Protein AF-A0A6M2A527-F1 (afdb_monomer_lite)

Foldseek 3Di:
DDDDDDPDDPDDPDPDPPPLVVLVVLLVVLVVVLVVLLVLLVVCLVVNDPVSNVVSLVVSVVSLVVSLVSQCVSQVVNDDCSNVVSVVVSVVSVCSSVVSVPPPDVVPDDPVVVVVVVVVVVVD

Sequence (124 aa):
MKIKPRHMKKYTPRRRRSSKILQKQQLKDSEHLLEMDLSTFLILSEEGTPRQVQQARAKMRSDLNKYGSDMESIGRDLGEGFPEKIQEYLKSLHQIVQNSSEKIDPAHLSQHEKKALQLKKSAA

Radius of gyration: 23.29 Å; chains: 1; bounding box: 46×57×68 Å

pLDDT: mean 77.88, std 13.77, range [46.81, 93.38]

Structure (mmCIF, N/CA/C/O backbone):
data_AF-A0A6M2A527-F1
#
_entry.id   AF-A0A6M2A527-F1
#
loop_
_atom_site.group_PDB
_atom_site.id
_atom_site.type_symbol
_atom_site.label_atom_id
_atom_site.label_alt_id
_atom_site.label_comp_id
_atom_site.label_asym_id
_atom_site.label_entity_id
_atom_site.label_seq_id
_atom_site.pdbx_PDB_ins_code
_atom_site.Cartn_x
_atom_site.Cartn_y
_atom_site.Cartn_z
_atom_site.occupancy
_atom_site.B_iso_or_equiv
_atom_site.auth_seq_id
_atom_site.auth_comp_id
_atom_site.auth_asym_id
_atom_site.auth_atom_id
_atom_site.pdbx_PDB_model_num
ATOM 1 N N . MET A 1 1 ? 28.219 46.339 -37.477 1.00 57.72 1 MET A N 1
ATOM 2 C CA . MET A 1 1 ? 28.492 45.236 -36.525 1.00 57.72 1 MET A CA 1
ATOM 3 C C . MET A 1 1 ? 28.012 43.922 -37.136 1.00 57.72 1 MET A C 1
ATOM 5 O O . MET A 1 1 ? 26.853 43.851 -37.516 1.00 57.72 1 MET A O 1
ATOM 9 N N . LYS A 1 2 ? 28.880 42.911 -37.300 1.00 57.44 2 LYS A N 1
ATOM 10 C CA . LYS A 1 2 ? 28.487 41.592 -37.837 1.00 57.44 2 LYS A CA 1
ATOM 11 C C . LYS A 1 2 ? 28.056 40.686 -36.679 1.00 57.44 2 LYS A C 1
ATOM 13 O O . LYS A 1 2 ? 28.893 40.282 -35.877 1.00 57.44 2 LYS A O 1
ATOM 18 N N . ILE A 1 3 ? 26.761 40.399 -36.576 1.00 65.06 3 ILE A N 1
ATOM 19 C CA . ILE A 1 3 ? 26.210 39.478 -35.574 1.00 65.06 3 ILE A CA 1
ATOM 20 C C . ILE A 1 3 ? 26.568 38.055 -36.017 1.00 65.06 3 ILE A C 1
ATOM 22 O O . ILE A 1 3 ? 26.131 37.607 -37.075 1.00 65.06 3 ILE A O 1
ATOM 26 N N . LYS A 1 4 ? 27.401 37.349 -35.244 1.00 65.31 4 LYS A N 1
ATOM 27 C CA . LYS A 1 4 ? 27.708 35.939 -35.520 1.00 65.31 4 LYS A CA 1
ATOM 28 C C . LYS A 1 4 ? 26.471 35.086 -35.200 1.00 65.31 4 LYS A C 1
ATOM 30 O O . LYS A 1 4 ? 25.904 35.258 -34.117 1.00 65.31 4 LYS A O 1
ATOM 35 N N . PRO A 1 5 ? 26.056 34.164 -36.084 1.00 70.31 5 PRO A N 1
ATOM 36 C CA . PRO A 1 5 ? 24.939 33.276 -35.795 1.00 70.31 5 PRO A CA 1
ATOM 37 C C . PRO A 1 5 ? 25.292 32.384 -34.600 1.00 70.31 5 PRO A C 1
ATOM 39 O O . PRO A 1 5 ? 26.351 31.756 -34.559 1.00 70.31 5 PRO A O 1
ATOM 42 N N . ARG A 1 6 ? 24.410 32.346 -33.597 1.00 71.25 6 ARG A N 1
ATOM 43 C CA . ARG A 1 6 ? 24.533 31.410 -32.476 1.00 71.25 6 ARG A CA 1
ATOM 44 C C . ARG A 1 6 ? 24.263 30.009 -33.016 1.00 71.25 6 ARG A C 1
ATOM 46 O O . ARG A 1 6 ? 23.171 29.747 -33.511 1.00 71.25 6 ARG A O 1
ATOM 53 N N . HIS A 1 7 ? 25.235 29.107 -32.906 1.00 71.19 7 HIS A N 1
ATOM 54 C CA . HIS A 1 7 ? 24.998 27.690 -33.160 1.00 71.19 7 HIS A CA 1
ATOM 55 C C . HIS A 1 7 ? 23.944 27.179 -32.170 1.00 71.19 7 HIS A C 1
ATOM 57 O O . HIS A 1 7 ? 24.224 27.001 -30.983 1.00 71.19 7 HIS A O 1
ATOM 63 N N . MET A 1 8 ? 22.715 26.967 -32.644 1.00 74.00 8 MET A N 1
ATOM 64 C CA . MET A 1 8 ? 21.708 26.245 -31.875 1.00 74.00 8 MET A CA 1
ATOM 65 C C . MET A 1 8 ? 22.188 24.804 -31.703 1.00 74.00 8 MET A C 1
ATOM 67 O O . MET A 1 8 ? 22.509 24.123 -32.680 1.00 74.00 8 M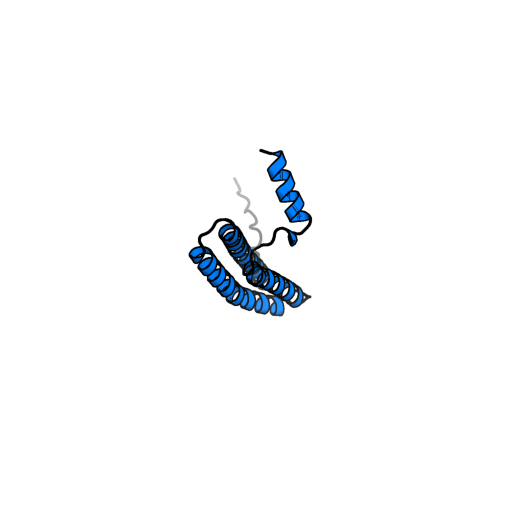ET A O 1
ATOM 71 N N . LYS A 1 9 ? 22.258 24.338 -30.451 1.00 72.50 9 LYS A N 1
ATOM 72 C CA . LYS A 1 9 ? 22.514 22.925 -30.152 1.00 72.50 9 LYS A CA 1
ATOM 73 C C . LYS A 1 9 ? 21.467 22.087 -30.893 1.00 72.50 9 LYS A C 1
ATOM 75 O O . LYS A 1 9 ? 20.286 22.434 -30.865 1.00 72.50 9 LYS A O 1
ATOM 80 N N . LYS A 1 10 ? 21.895 21.005 -31.556 1.00 71.75 10 LYS A N 1
ATOM 81 C CA . LYS A 1 10 ? 20.983 20.070 -32.233 1.00 71.75 10 LYS A CA 1
ATOM 82 C C . LYS A 1 10 ? 19.908 19.635 -31.235 1.00 71.75 10 LYS A C 1
ATOM 84 O O . LYS A 1 10 ? 20.247 19.177 -30.144 1.00 71.75 10 LYS A O 1
ATOM 89 N N . TYR A 1 11 ? 18.637 19.808 -31.597 1.00 70.19 11 TYR A N 1
ATOM 90 C CA . TYR A 1 11 ? 17.519 19.329 -30.792 1.00 70.19 11 TYR A CA 1
ATOM 91 C C . TYR A 1 11 ? 17.634 17.809 -30.671 1.00 70.19 11 TYR A C 1
ATOM 93 O O . TYR A 1 11 ? 17.450 17.083 -31.647 1.00 70.19 11 TYR A O 1
ATOM 101 N N . THR A 1 12 ? 17.982 17.327 -29.483 1.00 66.94 12 THR A N 1
ATOM 102 C CA . THR A 1 12 ? 17.813 15.923 -29.137 1.00 66.94 12 THR A CA 1
ATOM 103 C C . THR A 1 12 ? 16.402 15.779 -28.572 1.00 66.94 12 THR A C 1
ATOM 105 O O . THR A 1 12 ? 16.067 16.458 -27.597 1.00 66.94 12 THR A O 1
ATOM 108 N N . PRO A 1 13 ? 15.535 14.947 -29.175 1.00 62.94 13 PRO A N 1
ATOM 109 C CA . PRO A 1 13 ? 14.210 14.702 -28.630 1.00 62.94 13 PRO A CA 1
ATOM 110 C C . PRO A 1 13 ? 14.343 14.275 -27.171 1.00 62.94 13 PRO A C 1
ATOM 112 O O . PRO A 1 13 ? 15.128 13.376 -26.849 1.00 62.94 13 PRO A O 1
ATOM 115 N N . ARG A 1 14 ? 13.599 14.936 -26.279 1.00 63.09 14 ARG A N 1
ATOM 116 C CA . ARG A 1 14 ? 13.559 14.589 -24.856 1.00 63.09 14 ARG A CA 1
ATOM 117 C C . ARG A 1 14 ? 13.183 13.111 -24.762 1.00 63.09 14 ARG A C 1
ATOM 119 O O . ARG A 1 14 ? 12.074 12.737 -25.137 1.00 63.09 14 ARG A O 1
ATOM 126 N N . ARG A 1 15 ? 14.132 12.275 -24.325 1.00 58.00 15 ARG A N 1
ATOM 127 C CA . ARG A 1 15 ? 13.960 10.823 -24.178 1.00 58.00 15 ARG A CA 1
ATOM 128 C C . ARG A 1 15 ? 12.628 10.577 -23.465 1.00 58.00 15 ARG A C 1
ATOM 130 O O . ARG A 1 15 ? 12.455 11.043 -22.337 1.00 58.00 15 ARG A O 1
ATOM 137 N N . ARG A 1 16 ? 11.684 9.893 -24.125 1.00 56.75 16 ARG A N 1
ATOM 138 C CA . ARG A 1 16 ? 10.472 9.390 -23.462 1.00 56.75 16 ARG A CA 1
ATOM 139 C C . ARG A 1 16 ? 10.946 8.643 -22.214 1.00 56.75 16 ARG A C 1
ATOM 141 O O . ARG A 1 16 ? 11.851 7.813 -22.326 1.00 56.75 16 ARG A O 1
ATOM 148 N N . ARG A 1 17 ? 10.421 8.992 -21.030 1.00 57.47 17 ARG A N 1
ATOM 149 C CA . ARG A 1 17 ? 10.719 8.231 -19.807 1.00 57.47 17 ARG A CA 1
ATOM 150 C C . ARG A 1 17 ? 10.448 6.763 -20.127 1.00 57.47 17 ARG A C 1
ATOM 152 O O . ARG A 1 17 ? 9.417 6.460 -20.726 1.00 57.47 17 ARG A O 1
ATOM 159 N N . SER A 1 18 ? 11.395 5.881 -19.816 1.00 69.56 18 SER A N 1
ATOM 160 C CA . SER A 1 18 ? 11.176 4.456 -20.045 1.00 69.56 18 SER A CA 1
ATOM 161 C C . SER A 1 18 ? 9.964 4.016 -19.225 1.00 69.56 18 SER A C 1
ATOM 163 O O . SER A 1 18 ? 9.776 4.485 -18.100 1.00 69.56 18 SER A O 1
ATOM 165 N N . SER A 1 19 ? 9.141 3.133 -19.787 1.00 78.69 19 SER A N 1
ATOM 166 C CA . SER A 1 19 ? 7.973 2.547 -19.113 1.00 78.69 19 SER A CA 1
ATOM 167 C C . SER A 1 19 ? 8.317 2.036 -17.709 1.00 78.69 19 SER A C 1
ATOM 169 O O . SER A 1 19 ? 7.568 2.273 -16.768 1.00 78.69 19 SER A O 1
ATOM 171 N N . LYS A 1 20 ? 9.523 1.479 -17.540 1.00 82.56 20 LYS A N 1
ATOM 172 C CA . LYS A 1 20 ? 10.064 1.016 -16.254 1.00 82.56 20 LYS A CA 1
ATOM 173 C C . LYS A 1 20 ? 10.187 2.111 -15.184 1.00 82.56 20 LYS A C 1
ATOM 175 O O . LYS A 1 20 ? 9.994 1.829 -14.008 1.00 82.56 20 LYS A O 1
ATOM 180 N N . ILE A 1 21 ? 10.526 3.353 -15.549 1.00 86.19 21 ILE A N 1
ATOM 181 C CA . ILE A 1 21 ? 10.599 4.466 -14.578 1.00 86.19 21 ILE A CA 1
ATOM 182 C C . ILE A 1 21 ? 9.195 4.830 -14.093 1.00 86.19 21 ILE A C 1
ATOM 184 O O . ILE A 1 21 ? 9.013 5.103 -12.910 1.00 86.19 21 ILE A O 1
ATOM 188 N N . LEU A 1 22 ? 8.213 4.824 -14.998 1.00 88.38 22 LEU A N 1
ATOM 189 C CA . LEU A 1 22 ? 6.824 5.107 -14.651 1.00 88.38 22 LEU A CA 1
ATOM 190 C C . LEU A 1 22 ? 6.248 4.010 -13.746 1.00 88.38 22 LEU A C 1
ATOM 192 O O . LEU A 1 22 ? 5.691 4.329 -12.707 1.00 88.38 22 LEU A O 1
ATOM 196 N N . GLN A 1 23 ? 6.481 2.743 -14.085 1.00 89.38 23 GLN A N 1
ATOM 197 C CA . GLN A 1 23 ? 6.100 1.582 -13.274 1.00 89.38 23 GLN A CA 1
ATOM 198 C C . GLN A 1 23 ? 6.688 1.641 -11.856 1.00 89.38 23 GLN A C 1
ATOM 200 O O . GLN A 1 23 ? 5.976 1.469 -10.872 1.00 89.38 23 GLN A O 1
ATOM 205 N N . LYS A 1 24 ? 7.981 1.968 -11.721 1.00 89.69 24 LYS A N 1
ATOM 206 C CA . LYS A 1 24 ? 8.609 2.153 -10.401 1.00 89.69 24 LYS A CA 1
ATOM 207 C C . LYS A 1 24 ? 7.997 3.306 -9.608 1.00 89.69 24 LYS A C 1
ATOM 209 O O . LYS A 1 24 ? 7.920 3.214 -8.390 1.00 89.69 24 LYS A O 1
ATOM 214 N N . GLN A 1 25 ? 7.592 4.385 -10.278 1.00 91.50 25 GLN A N 1
ATOM 215 C CA . GLN A 1 25 ? 6.890 5.482 -9.616 1.00 91.50 25 GLN A CA 1
ATOM 216 C C . GLN A 1 25 ? 5.506 5.034 -9.133 1.00 91.50 25 GLN A C 1
ATOM 218 O O . GLN A 1 25 ? 5.183 5.261 -7.978 1.00 91.50 25 GLN A O 1
ATOM 223 N N . GLN A 1 26 ? 4.746 4.319 -9.966 1.00 90.88 26 GLN A N 1
ATOM 224 C CA . GLN A 1 26 ? 3.429 3.786 -9.602 1.00 90.88 26 GLN A CA 1
ATOM 225 C C . GLN A 1 26 ? 3.489 2.842 -8.393 1.00 90.88 26 GLN A C 1
ATOM 227 O O . GLN A 1 26 ? 2.606 2.897 -7.539 1.00 90.88 26 GLN A O 1
ATOM 232 N N . LEU A 1 27 ? 4.541 2.018 -8.284 1.00 91.62 27 LEU A N 1
ATOM 233 C CA . LEU A 1 27 ? 4.769 1.197 -7.090 1.00 91.62 27 LEU A CA 1
ATOM 234 C C . LEU A 1 27 ? 4.944 2.049 -5.834 1.00 91.62 27 LEU A C 1
ATOM 236 O O . LEU A 1 27 ? 4.285 1.782 -4.837 1.00 91.62 27 LEU A O 1
ATOM 240 N N . LYS A 1 28 ? 5.784 3.088 -5.896 1.00 92.00 28 LYS A N 1
ATOM 241 C CA . LYS A 1 28 ? 6.011 3.991 -4.758 1.00 92.00 28 LYS A CA 1
ATOM 242 C C . LYS A 1 28 ? 4.757 4.762 -4.365 1.00 92.00 28 LYS A C 1
ATOM 244 O O . LYS A 1 28 ? 4.506 4.958 -3.184 1.00 92.00 28 LYS A O 1
ATOM 249 N N . ASP 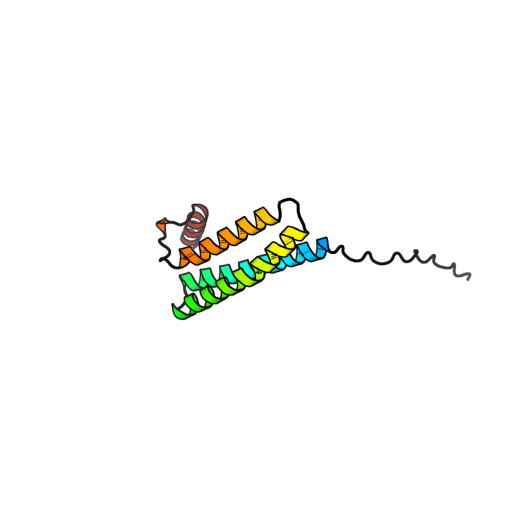A 1 29 ? 3.984 5.204 -5.350 1.00 93.38 29 ASP A N 1
ATOM 250 C CA . ASP A 1 29 ? 2.740 5.927 -5.100 1.00 93.38 29 ASP A CA 1
ATOM 251 C C . ASP A 1 29 ? 1.721 5.006 -4.403 1.00 93.38 29 ASP A C 1
ATOM 253 O O . ASP A 1 29 ? 1.061 5.418 -3.453 1.00 93.38 29 ASP A O 1
ATOM 257 N N . SER A 1 30 ? 1.644 3.740 -4.827 1.00 91.94 30 SER A N 1
ATOM 258 C CA . SER A 1 30 ? 0.780 2.722 -4.212 1.00 91.94 30 SER A CA 1
ATOM 259 C C . SER A 1 30 ? 1.227 2.364 -2.791 1.00 91.94 30 SER A C 1
ATOM 261 O O . SER A 1 30 ? 0.400 2.304 -1.886 1.00 91.94 30 SER A O 1
ATOM 263 N N . GLU A 1 31 ? 2.534 2.187 -2.584 1.00 91.81 31 GLU A N 1
ATOM 264 C CA . GLU A 1 31 ? 3.153 1.953 -1.272 1.00 91.81 31 GLU A CA 1
ATOM 265 C C . GLU A 1 31 ? 2.820 3.092 -0.299 1.00 91.81 31 GLU A C 1
ATOM 267 O O . GLU A 1 31 ? 2.283 2.852 0.779 1.00 91.81 31 GLU A O 1
ATOM 272 N N . HIS A 1 32 ? 3.018 4.343 -0.718 1.00 91.19 32 HIS A N 1
ATOM 273 C CA . HIS A 1 32 ? 2.713 5.513 0.101 1.00 91.19 32 HIS A CA 1
ATOM 274 C C . HIS A 1 32 ? 1.225 5.605 0.478 1.00 91.19 32 HIS A C 1
ATOM 276 O O . HIS A 1 32 ? 0.890 5.953 1.609 1.00 91.19 32 HIS A O 1
ATOM 282 N N . LEU A 1 33 ? 0.311 5.303 -0.450 1.00 91.12 33 LEU A N 1
ATOM 283 C CA . LEU A 1 33 ? -1.126 5.300 -0.152 1.00 91.12 33 LEU A CA 1
ATOM 284 C C . LEU A 1 33 ? -1.480 4.239 0.898 1.00 91.12 33 LEU A C 1
ATOM 286 O O . LEU A 1 33 ? -2.191 4.543 1.855 1.00 91.12 33 LEU A O 1
ATOM 290 N N . LEU A 1 34 ? -0.926 3.030 0.767 1.00 90.25 34 LEU A N 1
ATOM 291 C CA . LEU A 1 34 ? -1.127 1.960 1.744 1.00 90.25 34 LEU A CA 1
ATOM 292 C C . LEU A 1 34 ? -0.541 2.310 3.118 1.00 90.25 34 LEU A C 1
ATOM 294 O O . LEU A 1 34 ? -1.168 2.026 4.136 1.00 90.25 34 LEU A O 1
ATOM 298 N N . GLU A 1 35 ? 0.616 2.970 3.176 1.00 90.25 35 GLU A N 1
ATOM 299 C CA . GLU A 1 35 ? 1.205 3.457 4.431 1.00 90.25 35 GLU A CA 1
ATOM 300 C C . GLU A 1 35 ? 0.350 4.540 5.105 1.00 90.25 35 GLU A C 1
ATOM 302 O O . GLU A 1 35 ? 0.165 4.533 6.327 1.00 90.25 35 GLU A O 1
ATOM 307 N N . MET A 1 36 ? -0.216 5.463 4.323 1.00 89.62 36 MET A N 1
ATOM 308 C CA . MET A 1 36 ? -1.142 6.472 4.841 1.00 89.62 36 MET A CA 1
ATOM 309 C C . MET A 1 36 ? -2.406 5.837 5.428 1.00 89.62 36 MET A C 1
ATOM 311 O O . MET A 1 36 ? -2.845 6.216 6.518 1.00 89.62 36 MET A O 1
ATOM 315 N N . ASP A 1 37 ? -2.988 4.860 4.739 1.00 89.25 37 ASP A N 1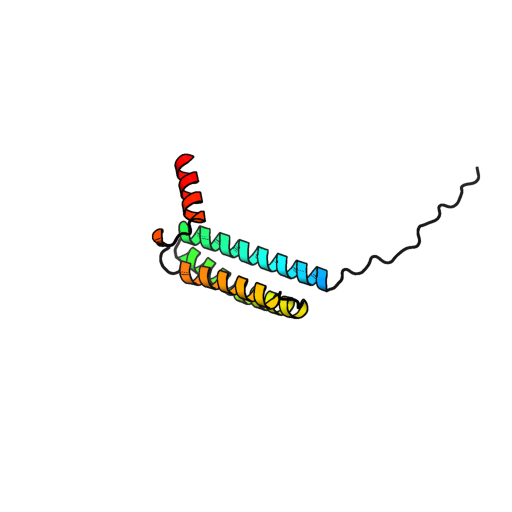
ATOM 316 C CA . ASP A 1 37 ? -4.189 4.181 5.222 1.00 89.25 37 ASP A CA 1
ATOM 317 C C . ASP A 1 37 ? -3.891 3.298 6.438 1.00 89.25 37 ASP A C 1
ATOM 319 O O . ASP A 1 37 ? -4.679 3.280 7.388 1.00 89.25 37 ASP A O 1
ATOM 323 N N . LEU A 1 38 ? -2.718 2.658 6.474 1.00 87.62 38 LEU A N 1
ATOM 324 C CA . LEU A 1 38 ? -2.240 1.915 7.636 1.00 87.62 38 LEU A CA 1
ATOM 325 C C . LEU A 1 38 ? -2.056 2.830 8.849 1.00 87.62 38 LEU A C 1
ATOM 327 O O . LEU A 1 38 ? -2.558 2.519 9.924 1.00 87.62 38 LEU A O 1
ATOM 331 N N . SER A 1 39 ? -1.358 3.957 8.693 1.00 87.50 39 SER A N 1
ATOM 332 C CA . SER A 1 39 ? -1.139 4.903 9.794 1.00 87.50 39 SER A CA 1
ATOM 333 C C . SER A 1 39 ? -2.459 5.456 10.332 1.00 87.50 39 SER A C 1
ATOM 335 O O . SER A 1 39 ? -2.668 5.477 11.543 1.00 87.50 39 SER A O 1
ATOM 337 N N . THR A 1 40 ? -3.393 5.805 9.444 1.00 88.81 40 THR A N 1
ATOM 338 C CA . THR A 1 40 ? -4.746 6.238 9.822 1.00 88.81 40 THR A CA 1
ATOM 339 C C . THR A 1 40 ? -5.476 5.147 10.604 1.00 88.81 40 THR A C 1
ATOM 341 O O . THR A 1 40 ? -6.100 5.422 11.628 1.00 88.81 40 THR A O 1
ATOM 344 N N . PHE A 1 41 ? -5.392 3.900 10.142 1.00 87.31 41 PHE A N 1
ATOM 345 C CA . PHE A 1 41 ? -5.996 2.763 10.819 1.00 87.31 41 PHE A CA 1
ATOM 346 C C . PHE A 1 41 ? -5.381 2.513 12.204 1.00 87.31 41 PHE A C 1
ATOM 348 O O . PHE A 1 41 ? -6.132 2.303 13.153 1.00 87.31 41 PHE A O 1
ATOM 355 N N . LEU A 1 42 ? -4.055 2.595 12.344 1.00 86.38 42 LEU A N 1
ATOM 356 C CA . LEU A 1 42 ? -3.366 2.436 13.627 1.00 86.38 42 LEU A CA 1
ATOM 357 C C . LEU A 1 42 ? -3.782 3.521 14.628 1.00 86.38 42 LEU A C 1
ATOM 359 O O . LEU A 1 42 ? -4.191 3.190 15.737 1.00 86.38 42 LEU A O 1
ATOM 363 N N . ILE A 1 43 ? -3.793 4.792 14.213 1.00 86.88 43 ILE A N 1
ATOM 364 C CA . ILE A 1 43 ? -4.246 5.911 15.059 1.00 86.88 43 ILE A CA 1
ATOM 365 C C . ILE A 1 43 ? -5.689 5.682 15.525 1.00 86.88 43 ILE A C 1
ATOM 367 O O . ILE A 1 43 ? -6.000 5.776 16.711 1.00 86.88 43 ILE A O 1
ATOM 371 N N . LEU A 1 44 ? -6.584 5.327 14.598 1.00 84.06 44 LEU A N 1
ATOM 372 C CA . LEU A 1 44 ? -7.981 5.072 14.940 1.00 84.06 44 LEU A CA 1
ATOM 373 C C . LEU A 1 44 ? -8.146 3.823 15.807 1.00 84.06 44 LEU A C 1
ATOM 375 O O . LEU A 1 44 ? -9.066 3.790 16.615 1.00 84.06 44 LEU A O 1
ATOM 379 N N . SER A 1 45 ? -7.287 2.812 15.674 1.00 79.44 45 SER A N 1
ATOM 380 C CA . SER A 1 45 ? -7.335 1.618 16.524 1.00 79.44 45 SER A CA 1
ATOM 381 C C . SER A 1 45 ? -6.982 1.906 17.987 1.00 79.44 45 SER A C 1
ATOM 383 O O . SER A 1 45 ? -7.478 1.206 18.868 1.00 79.44 45 SER A O 1
ATOM 385 N N . GLU A 1 46 ? -6.185 2.948 18.247 1.00 79.50 46 GLU A N 1
ATOM 386 C CA . GLU A 1 46 ? -5.804 3.376 19.597 1.00 79.50 46 GLU A CA 1
ATOM 387 C C . GLU A 1 46 ? -6.824 4.348 20.212 1.00 79.50 46 GLU A C 1
ATOM 389 O O . GLU A 1 46 ? -7.203 4.194 21.373 1.00 79.50 46 GLU A O 1
ATOM 394 N N . GLU A 1 47 ? -7.287 5.338 19.443 1.00 81.19 47 GLU A N 1
ATOM 395 C CA . GLU A 1 47 ? -8.050 6.485 19.972 1.00 81.19 47 GLU A CA 1
ATOM 396 C C . GLU A 1 47 ? -9.487 6.589 19.428 1.00 81.19 47 GLU A C 1
ATOM 398 O O . GLU A 1 47 ? -10.300 7.384 19.905 1.00 81.19 47 GLU A O 1
ATOM 403 N N . GLY A 1 48 ? -9.814 5.818 18.394 1.00 77.62 48 GLY A N 1
ATOM 404 C CA . GLY A 1 48 ? -11.040 5.966 17.621 1.00 77.62 48 GLY A CA 1
ATOM 405 C C . GLY A 1 48 ? -12.254 5.260 18.217 1.00 77.62 48 GLY A C 1
ATOM 406 O O . GLY A 1 48 ? -12.176 4.303 18.988 1.00 77.62 48 GLY A O 1
ATOM 407 N N . THR A 1 49 ? -13.438 5.697 17.785 1.00 81.38 49 THR A N 1
ATOM 408 C CA . THR A 1 49 ? -14.676 4.972 18.096 1.00 81.38 49 THR A CA 1
ATOM 409 C C . THR A 1 49 ? -14.702 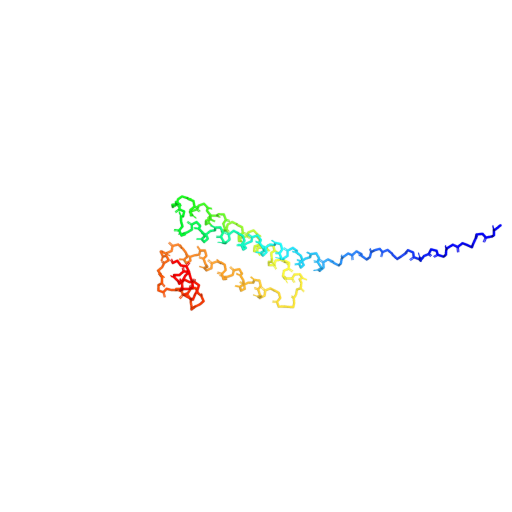3.617 17.372 1.00 81.38 49 THR A C 1
ATOM 411 O O . THR A 1 49 ? -14.220 3.521 16.239 1.00 81.38 49 THR A O 1
ATOM 414 N N . PRO A 1 50 ? -15.352 2.573 17.925 1.00 79.62 50 PRO A N 1
ATOM 415 C CA . PRO A 1 50 ? -15.418 1.255 17.280 1.00 79.62 50 PRO A CA 1
ATOM 416 C C . PRO A 1 50 ? -15.938 1.292 15.833 1.00 79.62 50 PRO A C 1
ATOM 418 O O . PRO A 1 50 ? -15.489 0.531 14.978 1.00 79.62 50 PRO A O 1
ATOM 421 N N . ARG A 1 51 ? -16.855 2.221 15.530 1.00 78.94 51 ARG A N 1
ATOM 422 C CA . ARG A 1 51 ? -17.384 2.435 14.176 1.00 78.94 51 ARG A CA 1
ATOM 423 C C . ARG A 1 51 ? -16.328 3.007 13.222 1.00 78.94 51 ARG A C 1
ATOM 425 O O . ARG A 1 51 ? -16.259 2.565 12.078 1.00 78.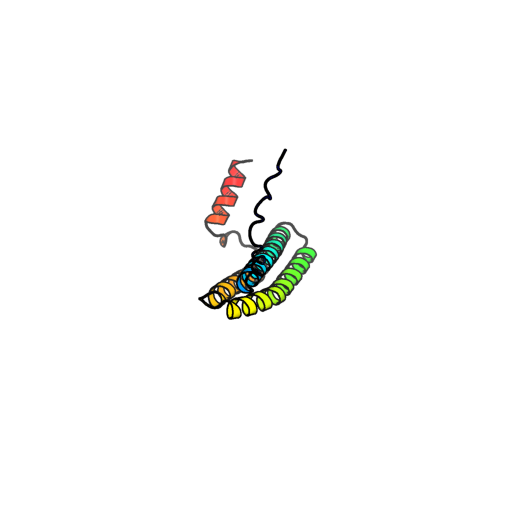94 51 ARG A O 1
ATOM 432 N N . GLN A 1 52 ? -15.507 3.954 13.677 1.00 82.81 52 GLN A N 1
ATOM 433 C CA . GLN A 1 52 ? -14.403 4.513 12.885 1.00 82.81 52 GLN A CA 1
ATOM 434 C C . GLN A 1 52 ? -13.315 3.467 12.637 1.00 82.81 52 GLN A C 1
ATOM 436 O O . GLN A 1 52 ? -12.838 3.356 11.512 1.00 82.81 52 GLN A O 1
ATOM 441 N N . VAL A 1 53 ? -12.992 2.642 13.639 1.00 83.00 53 VAL A N 1
ATOM 442 C CA . VAL A 1 53 ? -12.045 1.524 13.488 1.00 83.00 53 VAL A CA 1
ATOM 443 C C . VAL A 1 53 ? -12.530 0.537 12.431 1.00 83.00 53 VAL A C 1
ATOM 445 O O . VAL A 1 53 ? -11.770 0.155 11.543 1.00 83.00 53 VAL A O 1
ATOM 448 N N . GLN A 1 54 ? -13.812 0.157 12.464 1.00 81.88 54 GLN A N 1
ATOM 449 C CA . GLN A 1 54 ? -14.391 -0.728 11.449 1.00 81.88 54 GLN A CA 1
ATOM 450 C C . GLN A 1 54 ? -14.351 -0.116 10.043 1.00 81.88 54 GLN A C 1
ATOM 452 O O . GLN A 1 54 ? -14.017 -0.814 9.086 1.00 81.88 54 GLN A O 1
ATOM 457 N N . GLN A 1 55 ? -14.653 1.179 9.909 1.00 87.31 55 GLN A N 1
ATOM 458 C CA . GLN A 1 55 ? -14.586 1.881 8.625 1.00 87.31 55 GLN A CA 1
ATOM 459 C C . GLN A 1 55 ? -13.153 1.968 8.093 1.00 87.31 55 GLN A C 1
ATOM 461 O O . GLN A 1 55 ? -12.922 1.655 6.927 1.00 87.31 55 GLN A O 1
ATOM 466 N N . ALA A 1 56 ? -12.190 2.325 8.943 1.00 86.69 56 ALA A N 1
ATOM 467 C CA . ALA A 1 56 ? -10.778 2.383 8.584 1.00 86.69 56 ALA A CA 1
ATOM 468 C C . ALA A 1 56 ? -10.238 1.003 8.193 1.00 86.69 56 ALA A C 1
ATOM 470 O O . ALA A 1 56 ? -9.536 0.876 7.195 1.00 86.69 56 ALA A O 1
ATOM 471 N N . ARG A 1 57 ? -10.646 -0.055 8.902 1.00 85.69 57 ARG A N 1
ATOM 472 C CA . ARG A 1 57 ? -10.294 -1.438 8.560 1.00 85.69 57 ARG A CA 1
ATOM 473 C C . ARG A 1 57 ? -10.861 -1.861 7.209 1.00 85.69 57 ARG A C 1
ATOM 475 O O . ARG A 1 57 ? -10.157 -2.472 6.408 1.00 85.69 57 ARG A O 1
ATOM 482 N N . ALA A 1 58 ? -12.138 -1.570 6.962 1.00 87.06 58 ALA A N 1
ATOM 483 C CA . ALA A 1 58 ? -12.790 -1.889 5.696 1.00 87.06 58 ALA A CA 1
ATOM 484 C C . ALA A 1 58 ? -12.124 -1.146 4.531 1.00 87.06 58 ALA A C 1
ATOM 486 O O . ALA A 1 58 ? -11.851 -1.756 3.498 1.00 87.06 58 ALA A O 1
ATOM 487 N N . LYS A 1 59 ? -11.803 0.138 4.737 1.00 90.69 59 LYS A N 1
ATOM 488 C CA . LYS A 1 59 ? -11.055 0.961 3.788 1.00 90.69 59 LYS A CA 1
ATOM 489 C C . LYS A 1 59 ? -9.677 0.359 3.506 1.00 90.69 59 LYS A C 1
ATOM 491 O O . LYS A 1 59 ? -9.418 -0.015 2.370 1.00 90.69 59 LYS A O 1
ATOM 496 N N . MET A 1 60 ? -8.866 0.129 4.539 1.00 90.12 60 MET A N 1
ATOM 497 C CA . MET A 1 60 ? -7.525 -0.444 4.401 1.00 90.12 60 MET A CA 1
ATOM 498 C C . MET A 1 60 ? -7.546 -1.802 3.690 1.00 90.12 60 MET A C 1
ATOM 500 O O . MET A 1 60 ? -6.714 -2.073 2.834 1.00 90.12 60 MET A O 1
ATOM 504 N N . ARG A 1 61 ? -8.527 -2.664 3.985 1.00 89.75 61 ARG A N 1
ATOM 505 C CA . ARG A 1 61 ? -8.673 -3.956 3.297 1.00 89.75 61 ARG A CA 1
ATOM 506 C C . ARG A 1 61 ? -9.047 -3.791 1.821 1.00 89.75 61 ARG A C 1
ATOM 508 O O . ARG A 1 61 ? -8.576 -4.559 0.988 1.00 89.75 61 ARG A O 1
ATOM 515 N N . SER A 1 62 ? -9.904 -2.824 1.503 1.00 91.50 62 SER A N 1
ATOM 516 C CA . SER A 1 62 ? -10.272 -2.502 0.122 1.00 91.50 62 SER A CA 1
ATOM 517 C C . SER A 1 62 ? -9.072 -1.967 -0.658 1.00 91.50 62 SER A C 1
ATOM 519 O O . SER A 1 62 ? -8.796 -2.433 -1.763 1.00 91.50 62 SER A O 1
ATOM 521 N N . ASP A 1 63 ? -8.342 -1.026 -0.065 1.00 91.62 63 ASP A N 1
ATOM 522 C CA . ASP A 1 63 ? -7.175 -0.398 -0.672 1.00 91.62 63 ASP A CA 1
ATOM 523 C C . ASP A 1 63 ? -6.024 -1.402 -0.829 1.00 91.62 63 ASP A C 1
ATOM 525 O O . ASP A 1 63 ? -5.418 -1.459 -1.897 1.00 91.62 63 ASP A O 1
ATOM 529 N N . LEU A 1 64 ? -5.815 -2.303 0.139 1.00 91.44 64 LEU A N 1
ATOM 530 C CA . LEU A 1 64 ? -4.883 -3.431 0.011 1.00 91.44 64 LEU A CA 1
ATOM 531 C C . LEU A 1 64 ? -5.189 -4.330 -1.181 1.00 91.44 64 LEU A C 1
ATOM 533 O O . LEU A 1 64 ? -4.279 -4.689 -1.918 1.00 91.44 64 LEU A O 1
ATOM 537 N N . ASN A 1 65 ? -6.455 -4.685 -1.401 1.00 90.50 65 ASN A N 1
ATOM 538 C CA . ASN A 1 65 ? -6.819 -5.525 -2.542 1.00 90.50 65 ASN A CA 1
ATOM 539 C C . ASN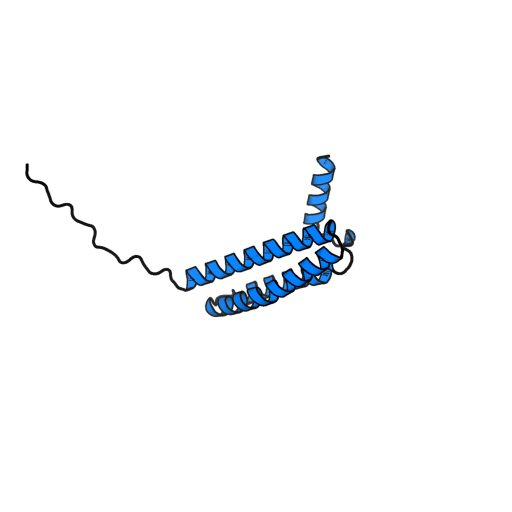 A 1 65 ? -6.595 -4.793 -3.872 1.00 90.50 65 ASN A C 1
ATOM 541 O O . ASN A 1 65 ? -6.098 -5.383 -4.831 1.00 90.50 65 ASN A O 1
ATOM 545 N N . LYS A 1 66 ? -6.963 -3.509 -3.928 1.00 92.00 66 LYS A N 1
ATOM 546 C CA . LYS A 1 66 ? -6.848 -2.688 -5.133 1.00 92.00 66 LYS A CA 1
ATOM 547 C C . LYS A 1 66 ? -5.384 -2.429 -5.488 1.00 92.00 66 LYS A C 1
ATOM 549 O O . LYS A 1 66 ? -4.922 -2.851 -6.543 1.00 92.00 66 LYS A O 1
ATOM 554 N N . TYR A 1 67 ? -4.652 -1.773 -4.591 1.00 91.44 67 TYR A N 1
ATOM 555 C CA . TYR A 1 67 ? -3.256 -1.417 -4.819 1.00 91.44 67 TYR A CA 1
ATOM 556 C C . TYR A 1 67 ? -2.349 -2.644 -4.791 1.00 91.44 67 TYR A C 1
ATOM 558 O O . TYR A 1 67 ? -1.386 -2.690 -5.542 1.00 91.44 67 TYR A O 1
ATOM 566 N N . GLY A 1 68 ? -2.676 -3.675 -4.008 1.00 89.81 68 GLY A N 1
ATOM 567 C CA . GLY A 1 68 ? -1.929 -4.930 -4.010 1.00 89.81 68 GLY A CA 1
ATOM 568 C C . GLY A 1 68 ? -1.960 -5.631 -5.365 1.00 89.81 68 GLY A C 1
ATOM 569 O O . GLY A 1 68 ? -0.907 -6.009 -5.872 1.00 89.81 68 GLY A O 1
ATOM 570 N N . SER A 1 69 ? -3.131 -5.725 -6.005 1.00 90.12 69 SER A N 1
ATOM 571 C CA . SER A 1 69 ? -3.245 -6.287 -7.360 1.00 90.12 69 SER A CA 1
ATOM 572 C C . SER A 1 69 ? -2.433 -5.484 -8.384 1.00 90.12 69 SER A C 1
ATOM 574 O O . SER A 1 69 ? -1.726 -6.065 -9.213 1.00 90.12 69 SER A O 1
ATOM 576 N N . ASP A 1 70 ? -2.503 -4.152 -8.318 1.00 90.38 70 ASP A N 1
ATOM 577 C CA . ASP A 1 70 ? -1.747 -3.269 -9.211 1.00 90.38 70 ASP A CA 1
ATOM 578 C C . ASP A 1 70 ? -0.233 -3.422 -8.992 1.00 90.38 70 ASP A C 1
ATOM 580 O O . ASP A 1 70 ? 0.532 -3.574 -9.950 1.00 90.38 70 ASP A O 1
ATOM 584 N N . MET A 1 71 ? 0.206 -3.456 -7.730 1.00 91.88 71 MET A N 1
ATOM 585 C CA . MET A 1 71 ? 1.606 -3.653 -7.363 1.00 91.88 71 MET A CA 1
ATOM 586 C C . MET A 1 71 ? 2.120 -5.016 -7.822 1.00 91.88 71 MET A C 1
ATOM 588 O O . MET A 1 71 ? 3.204 -5.085 -8.396 1.00 91.88 71 MET A O 1
ATOM 592 N N . GLU A 1 72 ? 1.357 -6.096 -7.643 1.00 91.62 72 GLU A N 1
ATOM 593 C CA . GLU A 1 72 ? 1.749 -7.420 -8.129 1.00 91.62 72 GLU A CA 1
ATOM 594 C C . GLU A 1 72 ? 1.916 -7.453 -9.649 1.00 91.62 72 GLU A C 1
ATOM 596 O O . GLU A 1 72 ? 2.895 -8.018 -10.144 1.00 91.62 72 GLU A O 1
ATOM 601 N N . SER A 1 73 ? 0.989 -6.846 -10.397 1.00 91.06 73 SER A N 1
ATOM 602 C CA . SER A 1 73 ? 1.084 -6.769 -11.858 1.00 91.06 73 SER A CA 1
ATOM 603 C C . SER A 1 73 ? 2.340 -6.010 -12.285 1.00 91.06 73 SER A C 1
ATOM 605 O O . SER A 1 73 ? 3.119 -6.503 -13.101 1.00 91.06 73 SER A O 1
ATOM 607 N N . ILE A 1 74 ? 2.584 -4.838 -11.692 1.00 89.44 74 ILE A N 1
ATOM 608 C CA . ILE A 1 74 ? 3.766 -4.026 -11.998 1.00 89.44 74 ILE A CA 1
ATOM 609 C C . ILE A 1 74 ? 5.056 -4.750 -11.581 1.00 89.44 74 ILE A C 1
ATOM 611 O O . ILE A 1 74 ? 6.061 -4.692 -12.289 1.00 89.44 74 ILE A O 1
ATOM 615 N N . GLY A 1 75 ? 5.039 -5.460 -10.452 1.00 89.44 75 GLY A N 1
ATOM 616 C CA . GLY A 1 75 ? 6.152 -6.274 -9.977 1.00 89.44 75 GLY A CA 1
ATOM 617 C C . GLY A 1 75 ? 6.538 -7.373 -10.961 1.00 89.44 75 GLY A C 1
ATOM 618 O O . GLY A 1 75 ? 7.725 -7.554 -11.237 1.00 89.44 75 GLY A O 1
ATOM 619 N N . ARG A 1 76 ? 5.546 -8.069 -11.534 1.00 88.81 76 ARG A N 1
ATOM 620 C CA . ARG A 1 76 ? 5.767 -9.079 -12.584 1.00 88.81 76 ARG A CA 1
ATOM 621 C C . ARG A 1 76 ? 6.376 -8.459 -13.842 1.00 88.81 76 ARG A C 1
ATOM 623 O O . ARG A 1 76 ? 7.333 -9.018 -14.372 1.00 88.81 76 ARG A O 1
ATOM 630 N N . ASP A 1 77 ? 5.891 -7.292 -14.265 1.00 87.06 77 ASP A N 1
ATOM 631 C CA . ASP A 1 77 ? 6.413 -6.578 -15.440 1.00 87.06 77 ASP A CA 1
ATOM 632 C C . ASP A 1 77 ? 7.853 -6.072 -15.251 1.00 87.06 77 ASP A C 1
ATOM 634 O O . ASP A 1 77 ? 8.634 -6.001 -16.206 1.00 87.06 77 ASP A O 1
ATOM 638 N N . LEU A 1 78 ? 8.215 -5.684 -14.023 1.00 86.12 78 LEU A N 1
ATOM 639 C CA . LEU A 1 78 ? 9.556 -5.204 -13.694 1.00 86.12 78 LEU A CA 1
ATOM 640 C C . LEU A 1 78 ? 10.585 -6.340 -13.568 1.00 86.12 78 LEU A C 1
ATOM 642 O O . LEU A 1 78 ? 11.753 -6.105 -13.887 1.00 86.12 78 LEU A O 1
ATOM 646 N N . GLY A 1 79 ? 10.165 -7.547 -13.169 1.00 84.31 79 GLY A N 1
ATOM 647 C CA . GLY A 1 79 ? 11.032 -8.722 -13.007 1.00 84.31 79 GLY A CA 1
ATOM 648 C C . GLY A 1 79 ? 11.967 -8.638 -11.791 1.00 84.31 79 GLY A C 1
ATOM 649 O O . GLY A 1 79 ? 11.706 -7.889 -10.859 1.00 84.31 79 GLY A O 1
ATOM 650 N N . GLU A 1 80 ? 13.056 -9.417 -11.778 1.00 78.12 80 GLU A N 1
ATOM 651 C CA . GLU A 1 80 ? 14.201 -9.256 -10.848 1.00 78.12 80 GLU A CA 1
ATOM 652 C C . GLU A 1 80 ? 13.847 -9.171 -9.338 1.00 78.12 80 GLU A C 1
ATOM 654 O O . GLU A 1 80 ? 14.248 -8.238 -8.641 1.00 78.12 80 GLU A O 1
ATOM 659 N N . GLY A 1 81 ? 13.082 -10.131 -8.803 1.00 81.94 81 GLY A N 1
ATOM 660 C CA . GLY A 1 81 ? 12.791 -10.219 -7.358 1.00 81.94 81 GLY A CA 1
ATOM 661 C C . GLY A 1 81 ? 11.814 -9.164 -6.815 1.00 81.94 81 GLY A C 1
ATOM 662 O O . GLY A 1 81 ? 11.504 -9.162 -5.625 1.00 81.94 81 GLY A O 1
ATOM 663 N N . PHE A 1 82 ? 11.283 -8.276 -7.665 1.00 84.94 82 PHE A N 1
ATOM 664 C CA . PHE A 1 82 ? 10.177 -7.385 -7.295 1.00 84.94 82 PHE A CA 1
ATOM 665 C C . PHE A 1 82 ? 8.895 -8.136 -6.893 1.00 84.94 82 PHE A C 1
ATOM 667 O O . PHE A 1 82 ? 8.293 -7.730 -5.900 1.00 84.94 82 PHE A O 1
ATOM 674 N N . PRO A 1 83 ? 8.474 -9.220 -7.580 1.00 87.12 83 PRO A N 1
ATOM 675 C CA . PRO A 1 83 ? 7.272 -9.960 -7.193 1.00 87.12 83 PRO A CA 1
ATOM 676 C C . PRO A 1 83 ? 7.331 -10.492 -5.756 1.00 87.12 83 PRO A C 1
ATOM 678 O O . PRO A 1 83 ? 6.376 -10.322 -5.006 1.00 87.12 83 PRO A O 1
ATOM 681 N N . GLU A 1 84 ? 8.466 -11.071 -5.359 1.00 88.00 84 GLU A N 1
ATOM 682 C CA . GLU A 1 84 ? 8.674 -11.639 -4.019 1.00 88.00 84 GLU A CA 1
ATOM 683 C C . GLU A 1 84 ? 8.601 -10.552 -2.942 1.00 88.00 84 GLU A C 1
ATOM 685 O O . GLU A 1 84 ? 7.848 -10.680 -1.980 1.00 88.00 84 GLU A O 1
ATOM 690 N N . LYS A 1 85 ? 9.294 -9.425 -3.151 1.00 88.31 85 LYS A N 1
ATOM 691 C CA . LYS A 1 85 ? 9.274 -8.287 -2.217 1.00 88.31 85 LYS A CA 1
ATOM 692 C C . LYS A 1 85 ? 7.883 -7.685 -2.049 1.00 88.31 85 LYS A C 1
ATOM 694 O O . LYS A 1 85 ? 7.495 -7.327 -0.941 1.00 88.31 85 LYS A O 1
ATOM 699 N N . ILE A 1 86 ? 7.132 -7.566 -3.143 1.00 89.50 86 ILE A N 1
ATOM 700 C CA . ILE A 1 86 ? 5.764 -7.039 -3.107 1.00 89.50 86 ILE A CA 1
ATOM 701 C C . ILE A 1 86 ? 4.846 -8.013 -2.368 1.00 89.50 86 ILE A C 1
ATOM 703 O O . ILE A 1 86 ? 4.055 -7.580 -1.537 1.00 89.50 86 ILE A O 1
ATOM 707 N N . GLN A 1 87 ? 4.987 -9.320 -2.593 1.00 88.25 87 GLN A N 1
ATOM 708 C CA . GLN A 1 87 ? 4.226 -10.323 -1.848 1.00 88.25 87 GLN A CA 1
ATOM 709 C C . GLN A 1 87 ? 4.541 -10.300 -0.349 1.00 88.25 87 GLN A C 1
ATOM 711 O O . GLN A 1 87 ? 3.618 -10.339 0.464 1.00 88.25 87 GLN A O 1
ATOM 716 N N . GLU A 1 88 ? 5.815 -10.200 0.037 1.00 89.44 88 GLU A N 1
ATOM 717 C CA . GLU A 1 88 ? 6.216 -10.072 1.444 1.00 89.44 88 GLU A CA 1
ATOM 718 C C . GLU A 1 88 ? 5.629 -8.811 2.092 1.00 89.44 88 GLU A C 1
ATOM 720 O O . GLU A 1 88 ? 5.092 -8.877 3.201 1.00 89.44 88 GLU A O 1
ATOM 725 N N . TYR A 1 89 ? 5.665 -7.681 1.382 1.00 88.19 89 TYR A N 1
ATOM 726 C CA . TYR A 1 89 ? 5.086 -6.418 1.832 1.00 88.19 89 TYR A CA 1
ATOM 727 C C . TYR A 1 89 ? 3.561 -6.496 2.000 1.00 88.19 89 TYR A C 1
ATOM 729 O O . TYR A 1 89 ? 3.028 -6.166 3.057 1.00 88.19 89 TYR A O 1
ATOM 737 N N . LEU A 1 90 ? 2.835 -7.000 1.001 1.00 88.25 90 LEU A N 1
ATOM 738 C CA . LEU A 1 90 ? 1.378 -7.124 1.088 1.00 88.25 90 LEU A CA 1
ATOM 739 C C . LEU A 1 90 ? 0.957 -8.107 2.185 1.00 88.25 90 LEU A C 1
ATOM 741 O O . LEU A 1 90 ? -0.029 -7.872 2.887 1.00 88.25 90 LEU A O 1
ATOM 745 N N . LYS A 1 91 ? 1.723 -9.186 2.382 1.00 88.44 91 LYS A N 1
ATOM 746 C CA . LYS A 1 91 ? 1.490 -10.151 3.460 1.00 88.44 91 LYS A CA 1
ATOM 747 C C . LYS A 1 91 ? 1.685 -9.522 4.840 1.00 88.44 91 LYS A C 1
ATOM 749 O O . LYS A 1 91 ? 0.871 -9.787 5.726 1.00 88.44 91 LYS A O 1
ATOM 754 N N . SER A 1 92 ? 2.714 -8.692 5.030 1.00 87.88 92 SER A N 1
ATOM 755 C CA . SER A 1 92 ? 2.949 -8.012 6.310 1.00 87.88 92 SER A CA 1
ATOM 756 C C . SER A 1 92 ? 1.824 -7.023 6.632 1.00 87.88 92 SER A C 1
ATOM 758 O O . SER A 1 92 ? 1.277 -7.057 7.735 1.00 87.88 92 SER A O 1
ATOM 760 N N . LEU A 1 93 ? 1.373 -6.233 5.652 1.00 85.00 93 LEU A N 1
ATOM 761 C CA . LEU A 1 93 ? 0.227 -5.337 5.826 1.00 85.00 93 LEU A CA 1
ATOM 762 C C . LEU A 1 93 ? -1.062 -6.102 6.142 1.00 85.00 93 LEU A C 1
ATOM 764 O O . LEU A 1 93 ? -1.806 -5.721 7.049 1.00 85.00 93 LEU A O 1
ATOM 768 N N . HIS A 1 94 ? -1.315 -7.214 5.446 1.00 85.00 94 HIS A N 1
ATOM 769 C CA . HIS A 1 94 ? -2.459 -8.076 5.737 1.00 85.00 94 HIS A CA 1
ATOM 770 C C . HIS A 1 94 ? -2.439 -8.606 7.171 1.00 85.00 94 HIS A C 1
ATOM 772 O O . HIS A 1 94 ? -3.485 -8.609 7.823 1.00 85.00 94 HIS A O 1
ATOM 778 N N . GLN A 1 95 ? -1.273 -9.019 7.674 1.00 84.06 95 GLN A N 1
ATOM 779 C CA . GLN A 1 95 ? -1.122 -9.466 9.058 1.00 84.06 95 GLN A CA 1
ATOM 780 C C . GLN A 1 95 ? -1.420 -8.344 10.052 1.00 84.06 95 GLN A C 1
ATOM 782 O O . GLN A 1 95 ? -2.136 -8.581 11.020 1.00 84.06 95 GLN A O 1
ATOM 787 N N . ILE A 1 96 ? -0.960 -7.114 9.804 1.00 81.81 96 ILE A N 1
ATOM 788 C CA . ILE A 1 96 ? -1.241 -5.979 10.699 1.00 81.81 96 ILE A CA 1
ATOM 789 C C . ILE A 1 96 ? -2.749 -5.703 10.768 1.00 81.81 96 ILE A C 1
ATOM 791 O O . ILE A 1 96 ? -3.310 -5.575 11.856 1.00 81.81 96 ILE A O 1
ATOM 795 N N . VAL A 1 97 ? -3.436 -5.684 9.624 1.00 81.50 97 VAL A N 1
ATOM 796 C CA . VAL A 1 97 ? -4.891 -5.436 9.537 1.00 81.50 97 VAL A CA 1
ATOM 797 C C . VAL A 1 97 ? -5.727 -6.589 10.120 1.00 81.50 97 VAL A C 1
ATOM 799 O O . VAL A 1 97 ? -6.885 -6.403 10.516 1.00 81.50 97 VAL A O 1
ATOM 802 N N . GLN A 1 98 ? -5.174 -7.803 10.166 1.00 79.12 98 GLN A N 1
ATOM 803 C CA . GLN A 1 98 ? -5.804 -8.949 10.824 1.00 79.12 98 GLN A CA 1
ATOM 804 C C . GLN A 1 98 ? -5.580 -8.933 12.341 1.00 79.12 98 GLN A C 1
ATOM 806 O O . GLN A 1 98 ? -6.562 -9.026 13.074 1.00 79.12 98 GLN A O 1
ATOM 811 N N . ASN A 1 99 ? -4.342 -8.745 12.801 1.00 72.69 99 ASN A N 1
ATOM 812 C CA . ASN A 1 99 ? -3.960 -8.847 14.214 1.00 72.69 99 ASN A CA 1
ATOM 813 C C . ASN A 1 99 ? -4.497 -7.695 15.071 1.00 72.69 99 ASN A C 1
ATOM 815 O O . ASN A 1 99 ? -4.928 -7.911 16.192 1.00 72.69 99 ASN A O 1
ATOM 819 N N . SER A 1 100 ? -4.565 -6.484 14.523 1.00 61.16 100 SER A N 1
ATOM 820 C CA . SER A 1 100 ? -5.183 -5.303 15.162 1.00 61.16 100 SER A CA 1
ATOM 821 C C . SER A 1 100 ? -6.685 -5.445 15.472 1.00 61.16 100 SER A C 1
ATOM 823 O O . SER A 1 100 ? -7.279 -4.587 16.121 1.00 61.16 100 SER A O 1
ATOM 825 N N . SER A 1 101 ? -7.325 -6.516 14.991 1.00 50.47 101 SER A N 1
ATOM 826 C CA . SER A 1 101 ? -8.700 -6.893 15.331 1.00 50.47 101 SER A CA 1
ATOM 827 C C . SER A 1 101 ? -8.838 -7.478 16.731 1.00 50.47 101 SER A C 1
ATOM 829 O O . SER A 1 101 ? -9.932 -7.454 17.299 1.00 50.47 101 SER A O 1
ATOM 831 N N . GLU A 1 102 ? -7.771 -8.083 17.234 1.00 49.78 102 GLU A N 1
ATOM 832 C CA . GLU A 1 102 ? -7.689 -8.630 18.574 1.00 49.78 102 GLU A CA 1
ATOM 833 C C . GLU A 1 102 ? -7.010 -7.548 19.405 1.00 49.78 102 GLU A C 1
ATOM 835 O O . GLU A 1 102 ? -6.006 -6.986 18.979 1.00 49.78 102 GLU A O 1
ATOM 840 N N . LYS A 1 103 ? -7.633 -7.161 20.523 1.00 46.81 103 LYS A N 1
ATOM 841 C CA . LYS A 1 103 ? -7.157 -6.120 21.447 1.00 46.81 103 LYS A CA 1
ATOM 842 C C . LYS A 1 103 ? -5.627 -6.063 21.454 1.00 46.81 103 LYS A C 1
ATOM 844 O O . LYS A 1 103 ? -5.004 -7.071 21.771 1.00 46.81 103 LYS A O 1
ATOM 849 N N . ILE A 1 104 ? -5.054 -4.912 21.097 1.00 47.56 104 ILE A N 1
ATOM 850 C CA . ILE A 1 104 ? -3.607 -4.680 21.129 1.00 47.56 104 ILE A CA 1
ATOM 851 C C . ILE A 1 104 ? -3.148 -4.909 22.571 1.00 47.56 104 ILE A C 1
ATOM 853 O O . ILE A 1 104 ? -3.269 -4.034 23.427 1.00 47.56 104 ILE A O 1
ATOM 857 N N . ASP A 1 105 ? -2.694 -6.126 22.857 1.00 47.28 105 ASP A N 1
ATOM 858 C CA . ASP A 1 105 ? -2.141 -6.490 24.147 1.00 47.28 105 ASP A CA 1
ATOM 859 C C . ASP A 1 105 ? -0.711 -5.932 24.160 1.00 47.28 105 ASP A C 1
ATOM 861 O O . ASP A 1 105 ? 0.117 -6.345 23.335 1.00 47.28 105 ASP A O 1
ATOM 865 N N . PRO A 1 106 ? -0.367 -4.982 25.049 1.00 52.75 106 PRO A N 1
ATOM 866 C CA . PRO A 1 106 ? 0.943 -4.320 25.052 1.00 52.75 106 PRO A CA 1
ATOM 867 C C . PRO A 1 106 ? 2.121 -5.293 25.252 1.00 52.75 106 PRO A C 1
ATOM 869 O O . PRO A 1 106 ? 3.285 -4.925 25.072 1.00 52.75 106 PRO A O 1
ATOM 872 N N . ALA A 1 107 ? 1.834 -6.551 25.598 1.00 53.84 107 ALA A N 1
ATOM 873 C CA . ALA A 1 107 ? 2.787 -7.648 25.657 1.00 53.84 107 ALA A CA 1
ATOM 874 C C . ALA A 1 107 ? 3.408 -8.002 24.288 1.00 53.84 107 ALA A C 1
ATOM 876 O O . ALA A 1 107 ? 4.573 -8.408 24.255 1.00 53.84 107 ALA A O 1
ATOM 877 N N . HIS A 1 108 ? 2.685 -7.799 23.179 1.00 53.00 108 HIS A N 1
ATOM 878 C CA . HIS A 1 108 ? 3.117 -8.180 21.826 1.00 53.00 108 HIS A CA 1
ATOM 879 C C . HIS A 1 108 ? 3.913 -7.106 21.073 1.00 53.00 108 HIS A C 1
ATOM 881 O O . HIS A 1 108 ? 4.400 -7.368 19.974 1.00 53.00 108 HIS A O 1
ATOM 887 N N . LEU A 1 109 ? 4.105 -5.927 21.673 1.00 57.09 109 LEU A N 1
ATOM 888 C CA . LEU A 1 109 ? 4.878 -4.847 21.065 1.00 57.09 109 LEU A CA 1
ATOM 889 C C . LEU A 1 109 ? 6.373 -5.214 20.966 1.00 57.09 109 LEU A C 1
ATOM 891 O O . LEU A 1 109 ? 7.009 -5.645 21.941 1.00 57.09 109 LEU A O 1
ATOM 895 N N . SER A 1 110 ? 6.935 -5.011 19.776 1.00 64.56 110 SER A N 1
ATOM 896 C CA . SER A 1 110 ? 8.351 -5.184 19.444 1.00 64.56 110 SER A CA 1
ATOM 897 C C . SER A 1 110 ? 9.241 -4.252 20.282 1.00 64.56 110 SER A C 1
ATOM 899 O O . SER A 1 110 ? 8.803 -3.216 20.788 1.00 64.56 110 SER A O 1
ATOM 901 N N . GLN A 1 111 ? 10.531 -4.581 20.434 1.00 60.12 111 GLN A N 1
ATOM 902 C CA . GLN A 1 111 ? 11.479 -3.767 21.215 1.00 60.12 111 GLN A CA 1
ATOM 903 C C . GLN A 1 111 ? 11.571 -2.310 20.722 1.00 60.12 111 GLN A C 1
ATOM 905 O O . GLN A 1 111 ? 11.788 -1.403 21.528 1.00 60.12 111 GLN A O 1
ATOM 910 N N . HIS A 1 112 ? 11.347 -2.071 19.426 1.00 52.00 112 HIS A N 1
ATOM 911 C CA . HIS A 1 112 ? 11.300 -0.723 18.854 1.00 52.00 112 HIS A CA 1
ATOM 912 C C . HIS A 1 112 ? 10.095 0.091 19.347 1.00 52.00 112 HIS A C 1
ATOM 914 O O . HIS A 1 112 ? 10.241 1.268 19.677 1.00 52.00 112 HIS A O 1
ATOM 920 N N . GLU A 1 113 ? 8.933 -0.544 19.482 1.00 62.97 113 GLU A N 1
ATOM 921 C CA . GLU A 1 113 ? 7.694 0.083 19.955 1.00 62.97 113 GLU A CA 1
ATOM 922 C C . GLU A 1 113 ? 7.757 0.348 21.467 1.00 62.97 113 GLU A C 1
ATOM 924 O O . GLU A 1 113 ? 7.361 1.415 21.939 1.00 62.97 113 GLU A O 1
ATOM 929 N N . LYS A 1 114 ? 8.388 -0.558 22.231 1.00 67.31 114 LYS A N 1
ATOM 930 C CA . LYS A 1 114 ? 8.667 -0.361 23.667 1.00 67.31 114 LYS A CA 1
ATOM 931 C C . LYS A 1 114 ? 9.611 0.817 23.921 1.00 67.31 114 LYS A C 1
ATOM 933 O O . LYS A 1 114 ? 9.385 1.596 24.848 1.00 67.31 114 LYS A O 1
ATOM 938 N N . LYS A 1 115 ? 10.641 0.988 23.085 1.00 70.00 115 LYS A N 1
ATOM 939 C CA . LYS A 1 115 ? 11.589 2.110 23.189 1.00 70.00 115 LYS A CA 1
ATOM 940 C C . LYS A 1 115 ? 10.936 3.451 22.831 1.00 70.00 115 LYS A C 1
ATOM 942 O O . LYS A 1 115 ? 11.198 4.448 23.501 1.00 70.00 115 LYS A O 1
ATOM 947 N N . ALA A 1 116 ? 10.043 3.468 21.838 1.00 63.31 116 ALA A N 1
ATOM 948 C CA . ALA A 1 116 ? 9.256 4.652 21.487 1.00 63.31 116 ALA A CA 1
ATOM 949 C C . ALA A 1 116 ? 8.295 5.069 22.620 1.00 63.31 116 ALA A C 1
ATOM 951 O O . ALA A 1 116 ? 8.176 6.256 22.926 1.00 63.31 116 ALA A O 1
ATOM 952 N N . LEU A 1 117 ? 7.679 4.100 23.305 1.00 63.44 117 LEU A N 1
ATOM 953 C CA . LEU A 1 117 ? 6.847 4.336 24.492 1.00 63.44 117 LEU A CA 1
ATOM 954 C C . LEU A 1 117 ? 7.649 4.840 25.703 1.00 63.44 117 LEU A C 1
ATOM 956 O O . LEU A 1 117 ? 7.173 5.712 26.429 1.00 63.44 117 LEU A O 1
ATOM 960 N N . GLN A 1 118 ? 8.866 4.332 25.926 1.00 66.06 118 GLN A N 1
ATOM 961 C CA . GLN A 1 118 ? 9.731 4.795 27.020 1.00 66.06 118 GLN A CA 1
ATOM 962 C C . GLN A 1 118 ? 10.207 6.238 26.825 1.00 66.06 118 GLN A C 1
ATOM 964 O O . GLN A 1 118 ? 10.140 7.022 27.769 1.00 66.06 118 GLN A O 1
ATOM 969 N N . LEU A 1 119 ? 10.615 6.607 25.608 1.00 62.28 119 LEU A N 1
ATOM 970 C CA . LEU A 1 119 ? 11.039 7.977 25.299 1.00 62.28 119 LEU A CA 1
ATOM 971 C C . LEU A 1 119 ? 9.898 8.994 25.470 1.00 62.28 119 LEU A C 1
ATOM 973 O O . LEU A 1 119 ? 10.149 10.121 25.892 1.00 62.28 119 LEU A O 1
ATOM 977 N N . LYS A 1 120 ? 8.642 8.590 25.215 1.00 53.88 120 LYS A N 1
ATOM 978 C CA . LYS A 1 120 ? 7.454 9.426 25.467 1.00 53.88 120 LYS A CA 1
ATOM 979 C C . LYS A 1 120 ? 7.170 9.642 26.960 1.00 53.88 120 LYS A C 1
ATOM 981 O O . LYS A 1 120 ? 6.692 10.710 27.318 1.00 53.88 120 LYS A O 1
ATOM 986 N N . LYS A 1 121 ? 7.485 8.678 27.836 1.00 60.03 121 LYS A N 1
ATOM 987 C CA . LYS A 1 121 ? 7.294 8.819 29.296 1.00 60.03 121 LYS A CA 1
ATOM 988 C C . LYS A 1 121 ? 8.363 9.669 29.982 1.00 60.03 121 LYS A C 1
ATOM 990 O O . LYS A 1 121 ? 8.082 10.226 31.029 1.00 60.03 121 LYS A O 1
ATOM 995 N N . SER A 1 122 ? 9.570 9.755 29.425 1.00 59.53 122 SER A N 1
ATOM 996 C CA . SER A 1 122 ? 10.651 10.594 29.968 1.00 59.53 122 SER A CA 1
ATOM 997 C C . SER A 1 122 ? 10.589 12.059 29.522 1.00 59.53 122 SER A C 1
ATOM 999 O O . SER A 1 122 ? 11.396 12.861 29.981 1.00 59.53 122 SER A O 1
ATOM 1001 N N . ALA A 1 123 ? 9.696 12.389 28.585 1.00 55.34 123 ALA A N 1
ATOM 1002 C CA . ALA A 1 123 ? 9.539 13.731 28.022 1.00 55.34 123 ALA A CA 1
ATOM 1003 C C . ALA A 1 123 ? 8.304 14.485 28.561 1.00 55.34 123 ALA A C 1
ATOM 1005 O O . ALA A 1 123 ? 8.040 15.597 28.106 1.00 55.34 123 ALA A O 1
ATOM 1006 N N . ALA A 1 124 ? 7.563 13.880 29.496 1.00 47.53 124 ALA A N 1
ATOM 1007 C CA . ALA A 1 124 ? 6.451 14.472 30.241 1.00 47.53 124 ALA A CA 1
ATOM 1008 C C . ALA A 1 124 ? 6.842 14.595 31.718 1.00 47.53 124 ALA A C 1
ATOM 1010 O O . ALA A 1 124 ? 6.443 15.602 32.340 1.00 47.53 124 ALA A O 1
#

Secondary structure (DSSP, 8-state):
---PPP-PPP----PPPPHHHHHHHHHHHHHHHHHHHHHHHHHHHHHS-HHHHHHHHHHHHHHHHHHHHHHHHHHHHH-TTHHHHHHHHHHHHHHHHHHTTS---GGG--HHHHHHHHHHHS--